Protein AF-A0AA43FIM8-F1 (afdb_monomer)

Solvent-accessible surface area (backbone atoms only — not comparable to full-atom values): 5890 Å² total; per-residue (Å²): 130,86,57,70,44,57,58,56,47,51,52,50,29,55,75,66,74,45,80,94,54,76,54,40,47,45,66,55,51,10,64,70,59,74,47,52,50,67,56,45,49,50,26,38,68,54,40,74,78,93,86,66,91,80,78,63,72,71,29,30,5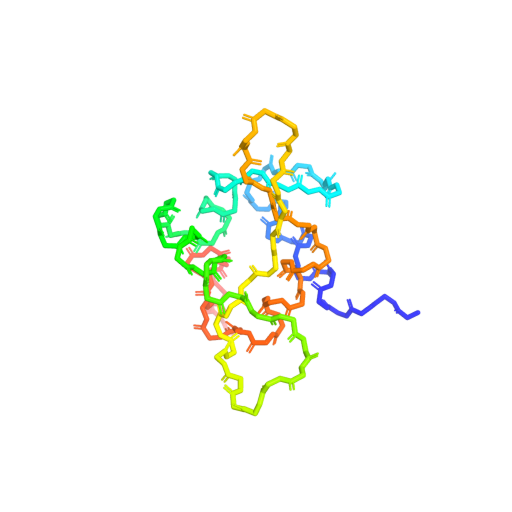5,61,49,66,46,99,85,69,49,56,29,31,39,45,66,40,51,28,51,37,45,67,70,41,60,86,70,63,52,101,76,59,84,85,76,88,126

Foldseek 3Di:
DPPVLLVVLVVLCVLLVHDDDQKDFLVSVCSSLVHDSVLSVVLQVQDDPPDDPDDPLSHFHWDADPVRTIIGGPVSSSVSCVSPVVSPDPPDPPPPD

Mean predicted aligned error: 9.03 Å

Structure (mmCIF, N/CA/C/O backbone):
data_AF-A0AA43FIM8-F1
#
_entry.id   AF-A0AA43FIM8-F1
#
loop_
_atom_site.group_PDB
_atom_site.id
_atom_site.type_symbol
_atom_site.label_atom_id
_atom_site.label_alt_id
_atom_site.label_comp_id
_atom_site.label_asym_id
_atom_site.label_entity_id
_atom_site.label_seq_id
_atom_site.pdbx_PDB_ins_code
_atom_site.Cartn_x
_atom_site.Cartn_y
_atom_site.Cartn_z
_atom_site.occupancy
_atom_site.B_iso_or_equiv
_atom_site.auth_seq_id
_atom_site.auth_comp_id
_atom_site.auth_asym_id
_atom_site.auth_atom_id
_atom_site.pdbx_PDB_model_num
ATOM 1 N N . MET A 1 1 ? 5.215 16.121 -15.648 1.00 42.03 1 MET A N 1
ATOM 2 C CA . MET A 1 1 ? 4.222 15.171 -16.186 1.00 42.03 1 MET A CA 1
ATOM 3 C C . MET A 1 1 ? 3.775 14.298 -15.030 1.00 42.03 1 MET A C 1
ATOM 5 O O . MET A 1 1 ? 4.471 13.354 -14.689 1.00 42.03 1 MET A O 1
ATOM 9 N N . GLU A 1 2 ? 2.700 14.680 -14.343 1.00 42.84 2 GLU A N 1
ATOM 10 C CA . GLU A 1 2 ? 2.114 13.835 -13.298 1.00 42.84 2 GLU A CA 1
ATOM 11 C C . GLU A 1 2 ? 1.479 12.625 -13.984 1.00 42.84 2 GLU A C 1
ATOM 13 O O . GLU A 1 2 ? 0.489 12.736 -14.703 1.00 42.84 2 GLU A O 1
ATOM 18 N N . THR A 1 3 ? 2.139 11.477 -13.852 1.00 54.00 3 THR A N 1
ATOM 19 C CA . THR A 1 3 ? 1.728 10.186 -14.404 1.00 54.00 3 THR A CA 1
ATOM 20 C C . THR A 1 3 ? 0.281 9.905 -14.008 1.00 54.00 3 THR A C 1
ATOM 22 O O . THR A 1 3 ? -0.034 9.909 -12.817 1.00 54.00 3 THR A O 1
ATOM 25 N N . GLY A 1 4 ? -0.597 9.638 -14.983 1.00 60.53 4 GLY A N 1
ATOM 26 C CA . GLY A 1 4 ? -2.044 9.440 -14.777 1.00 60.53 4 GLY A CA 1
ATOM 27 C C . GLY A 1 4 ? -2.418 8.439 -13.671 1.00 60.53 4 GLY A C 1
ATOM 28 O O . GLY A 1 4 ? -3.483 8.555 -13.067 1.00 60.53 4 GLY A O 1
ATOM 29 N N . ASN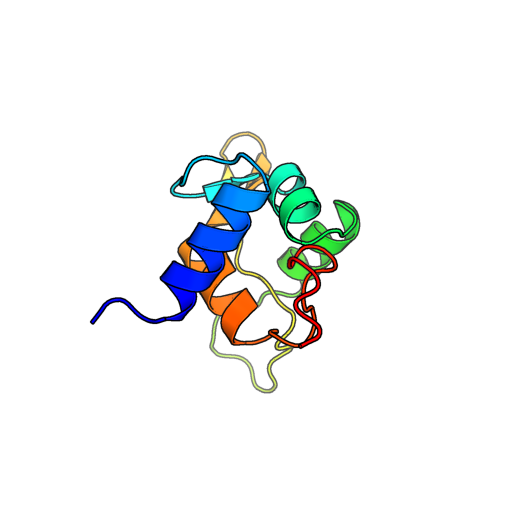 A 1 5 ? -1.501 7.532 -13.327 1.00 65.38 5 ASN A N 1
ATOM 30 C CA . ASN A 1 5 ? -1.614 6.566 -12.232 1.00 65.38 5 ASN A CA 1
ATOM 31 C C . ASN A 1 5 ? -1.762 7.232 -10.851 1.00 65.38 5 ASN A C 1
ATOM 33 O O . ASN A 1 5 ? -2.534 6.759 -10.019 1.00 65.38 5 ASN A O 1
ATOM 37 N N . ASN A 1 6 ? -1.078 8.359 -10.610 1.00 70.12 6 ASN A N 1
ATOM 38 C CA . ASN A 1 6 ? -1.207 9.101 -9.351 1.00 70.12 6 ASN A CA 1
ATOM 39 C C . ASN A 1 6 ? -2.610 9.698 -9.198 1.00 70.12 6 ASN A C 1
ATOM 41 O O . ASN A 1 6 ? -3.194 9.615 -8.122 1.00 70.12 6 ASN A O 1
ATOM 45 N N . ARG A 1 7 ? -3.190 10.205 -10.292 1.00 73.62 7 ARG A N 1
ATOM 46 C CA . ARG A 1 7 ? -4.526 10.811 -10.287 1.00 73.62 7 ARG A CA 1
ATOM 47 C C . ARG A 1 7 ? -5.632 9.783 -10.031 1.00 73.62 7 ARG A C 1
ATOM 49 O O . ARG A 1 7 ? -6.594 10.088 -9.331 1.00 73.62 7 ARG A O 1
ATOM 56 N N . HIS A 1 8 ? -5.510 8.567 -10.572 1.00 73.69 8 HIS A N 1
ATOM 57 C CA . HIS A 1 8 ? -6.463 7.486 -10.288 1.00 73.69 8 HIS A CA 1
ATOM 58 C C . HIS A 1 8 ? -6.419 7.082 -8.810 1.00 73.69 8 HIS A C 1
ATOM 60 O O . HIS A 1 8 ? -7.456 7.018 -8.149 1.00 73.69 8 HIS A O 1
ATOM 66 N N . LEU A 1 9 ? -5.212 6.913 -8.265 1.00 77.12 9 LEU A N 1
ATOM 67 C CA . LEU A 1 9 ? -5.041 6.595 -6.856 1.00 77.12 9 LEU A CA 1
ATOM 68 C C . LEU A 1 9 ? -5.583 7.704 -5.939 1.00 77.12 9 LEU A C 1
ATOM 70 O O . LEU A 1 9 ? -6.218 7.418 -4.928 1.00 77.12 9 LEU A O 1
ATOM 74 N N . GLU A 1 10 ? -5.379 8.972 -6.291 1.00 81.06 10 GLU A N 1
ATOM 75 C CA . GLU A 1 10 ? -5.927 10.098 -5.528 1.00 81.06 10 GLU A CA 1
ATOM 76 C C . GLU A 1 10 ? -7.458 10.091 -5.492 1.00 81.06 10 GLU A C 1
ATOM 78 O O . GLU A 1 10 ? -8.038 10.331 -4.432 1.00 81.06 10 GLU A O 1
ATOM 83 N N . ARG A 1 11 ? -8.121 9.731 -6.601 1.00 79.75 11 ARG A N 1
ATOM 84 C CA . ARG A 1 11 ? -9.583 9.551 -6.631 1.00 79.75 11 ARG A CA 1
ATOM 85 C C . ARG A 1 11 ? -10.036 8.405 -5.729 1.00 79.75 11 ARG A C 1
ATOM 87 O O . ARG A 1 11 ? -10.997 8.579 -4.986 1.00 79.75 11 ARG A O 1
ATOM 94 N N . MET A 1 12 ? -9.338 7.268 -5.750 1.00 77.94 12 MET A N 1
ATOM 95 C CA . MET A 1 12 ? -9.649 6.137 -4.867 1.00 77.94 12 MET A CA 1
ATOM 96 C C . MET A 1 12 ? -9.490 6.509 -3.388 1.00 77.94 12 MET A C 1
ATOM 98 O O . MET A 1 12 ? -10.342 6.182 -2.566 1.00 77.94 12 MET A O 1
ATOM 102 N N . LEU A 1 13 ? -8.411 7.219 -3.039 1.00 82.81 13 LEU A N 1
ATOM 103 C CA . LEU A 1 13 ? -8.169 7.681 -1.672 1.00 82.81 13 LEU A CA 1
ATOM 104 C C . LEU A 1 13 ? -9.266 8.644 -1.211 1.00 82.81 13 LEU A C 1
ATOM 106 O O . LEU A 1 13 ? -9.780 8.483 -0.105 1.00 82.81 13 LEU A O 1
ATOM 110 N N . ALA A 1 14 ? -9.667 9.589 -2.067 1.00 81.62 14 ALA A N 1
ATOM 111 C CA . ALA A 1 14 ? -10.768 10.504 -1.785 1.00 81.62 14 ALA A CA 1
ATOM 112 C C . ALA A 1 14 ? -12.097 9.756 -1.575 1.00 81.62 14 ALA A C 1
ATOM 114 O O . ALA A 1 14 ? -12.775 10.005 -0.579 1.00 81.62 14 ALA A O 1
ATOM 115 N N . ALA A 1 15 ? -12.430 8.791 -2.442 1.00 78.69 15 ALA A N 1
ATOM 116 C CA . ALA A 1 15 ? -13.632 7.960 -2.312 1.00 78.69 15 ALA A CA 1
ATOM 117 C C . ALA A 1 15 ? -13.633 7.118 -1.023 1.00 78.69 15 ALA A C 1
ATOM 119 O O . ALA A 1 15 ? -14.666 6.951 -0.379 1.00 78.69 15 ALA A O 1
ATOM 120 N N . ALA A 1 16 ? -12.46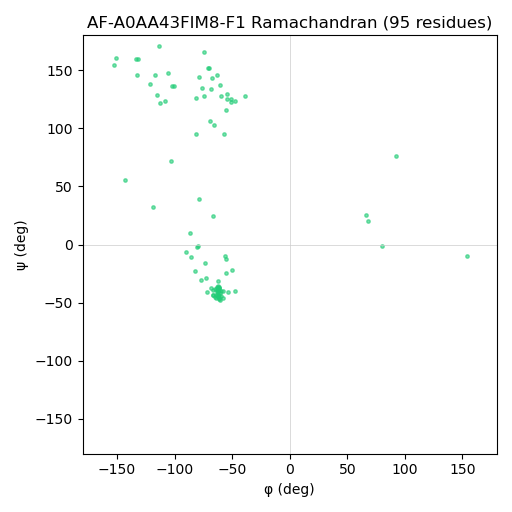3 6.638 -0.594 1.00 75.56 16 ALA A N 1
ATOM 121 C CA . ALA A 1 16 ? -12.301 5.895 0.651 1.00 75.56 16 ALA A CA 1
ATOM 122 C C . ALA A 1 16 ? -12.233 6.787 1.911 1.00 75.56 16 ALA A C 1
ATOM 124 O O . ALA A 1 16 ? -12.092 6.256 3.019 1.00 75.56 16 ALA A O 1
ATOM 125 N N . GLY A 1 17 ? -12.296 8.119 1.767 1.00 79.69 17 GLY A N 1
ATOM 126 C CA . GLY A 1 17 ? -12.144 9.080 2.866 1.00 79.69 17 GLY A CA 1
ATOM 127 C C . GLY A 1 17 ? -10.739 9.094 3.480 1.00 79.69 17 GLY A C 1
ATOM 128 O O . GLY A 1 17 ? -10.570 9.418 4.656 1.00 79.69 17 GLY A O 1
ATOM 129 N N . MET A 1 18 ? -9.720 8.693 2.717 1.00 79.50 18 MET A N 1
ATOM 130 C CA . MET A 1 18 ? -8.337 8.574 3.171 1.00 79.50 18 MET A CA 1
ATOM 131 C C . MET A 1 18 ? -7.484 9.750 2.691 1.00 79.50 18 MET A C 1
ATOM 133 O O . MET A 1 18 ? -7.515 10.142 1.529 1.00 79.50 18 MET A O 1
ATOM 137 N N . GLN A 1 19 ? -6.647 10.279 3.584 1.00 81.88 19 GLN A N 1
ATOM 138 C CA . 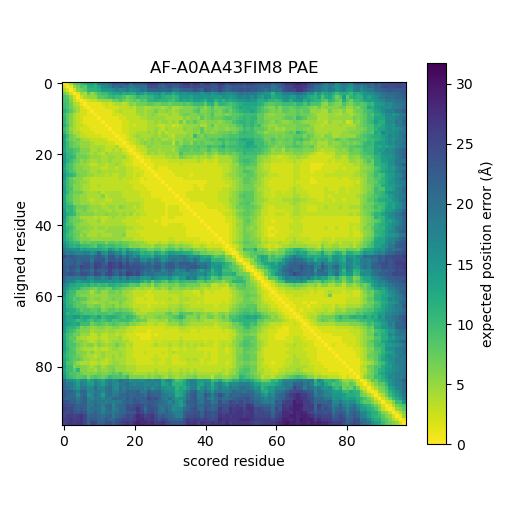GLN A 1 19 ? -5.648 11.286 3.221 1.00 81.88 19 GLN A CA 1
ATOM 139 C C . GLN A 1 19 ? -4.430 10.629 2.561 1.00 81.88 19 GLN A C 1
ATOM 141 O O . GLN A 1 19 ? -4.000 9.546 2.973 1.00 81.88 19 GLN A O 1
ATOM 146 N N . LYS A 1 20 ? -3.828 11.312 1.579 1.00 78.94 20 LYS A N 1
ATOM 147 C CA . LYS A 1 20 ? -2.580 10.881 0.936 1.00 78.94 20 LYS A CA 1
ATOM 148 C C . LYS A 1 20 ? -1.463 10.780 1.977 1.00 78.94 20 LYS A C 1
ATOM 150 O O . LYS A 1 20 ? -1.213 11.711 2.739 1.00 78.9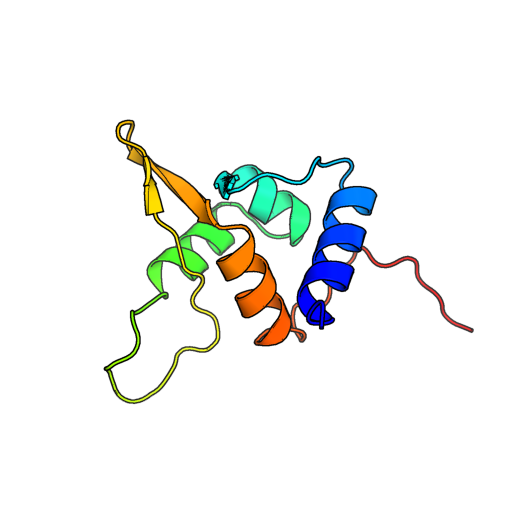4 20 LYS A O 1
ATOM 155 N N . ARG A 1 21 ? -0.787 9.632 2.016 1.00 85.88 21 ARG A N 1
ATOM 156 C CA . ARG A 1 21 ? 0.356 9.356 2.899 1.00 85.88 21 ARG A CA 1
ATOM 157 C C . ARG A 1 21 ? 1.473 8.710 2.098 1.00 85.88 21 ARG A C 1
ATOM 159 O O . ARG A 1 21 ? 1.215 8.121 1.058 1.00 85.88 21 ARG A O 1
ATOM 166 N N . ALA A 1 22 ? 2.700 8.770 2.613 1.00 85.06 22 ALA A N 1
ATOM 167 C CA . ALA A 1 22 ? 3.848 8.104 1.994 1.00 85.06 22 ALA A CA 1
ATOM 168 C C . ALA A 1 22 ? 3.692 6.571 1.945 1.00 85.06 22 ALA A C 1
ATOM 170 O O . ALA A 1 22 ? 4.181 5.919 1.027 1.00 85.06 22 ALA A O 1
ATOM 171 N N . SER A 1 23 ? 3.001 5.989 2.930 1.00 90.50 23 SER A N 1
ATOM 172 C CA . SER A 1 23 ? 2.696 4.559 2.978 1.00 90.50 23 SER A CA 1
ATOM 173 C C . SER A 1 23 ? 1.412 4.271 3.752 1.00 90.50 23 SER A C 1
ATOM 175 O O . SER A 1 23 ? 1.022 5.021 4.655 1.00 90.50 23 SER A O 1
ATOM 177 N N . PHE A 1 24 ? 0.777 3.151 3.421 1.00 90.56 24 PHE A N 1
ATOM 178 C CA . PHE A 1 24 ? -0.457 2.677 4.035 1.00 90.56 24 PHE A CA 1
ATOM 179 C C . PHE A 1 24 ? -0.237 1.336 4.733 1.00 90.56 24 PHE A C 1
ATOM 181 O O . PHE A 1 24 ? 0.557 0.503 4.303 1.00 90.56 24 PHE A O 1
ATOM 188 N N . ALA A 1 25 ? -0.940 1.125 5.846 1.00 91.75 25 ALA A N 1
ATOM 189 C CA . ALA A 1 25 ? -1.004 -0.188 6.477 1.00 91.75 25 ALA A CA 1
ATOM 190 C C . ALA A 1 25 ? -1.828 -1.145 5.607 1.00 91.75 25 ALA A C 1
ATOM 192 O O . ALA A 1 25 ? -2.780 -0.714 4.957 1.00 91.75 25 ALA A O 1
ATOM 193 N N . VAL A 1 26 ? -1.532 -2.443 5.686 1.00 91.56 26 VAL A N 1
ATOM 194 C CA . VAL A 1 26 ? -2.261 -3.510 4.971 1.00 91.56 26 VAL A CA 1
ATOM 195 C C . VAL A 1 26 ? -3.783 -3.382 5.112 1.00 91.56 26 VAL A C 1
ATOM 197 O O . VAL A 1 26 ? -4.503 -3.555 4.140 1.00 91.56 26 VAL A O 1
ATOM 200 N N . GLY A 1 27 ? -4.289 -3.025 6.298 1.00 89.88 27 GLY A N 1
ATOM 201 C CA . GLY A 1 27 ? -5.727 -2.825 6.519 1.00 89.88 27 GLY A CA 1
ATOM 202 C C . GLY A 1 27 ? -6.341 -1.679 5.707 1.00 89.88 27 GLY A C 1
ATOM 203 O O . GLY A 1 27 ? -7.461 -1.812 5.225 1.00 89.88 27 GLY A O 1
ATOM 204 N N . HIS A 1 28 ? -5.609 -0.579 5.515 1.00 89.81 28 HIS A N 1
ATOM 205 C CA . HIS A 1 28 ? -6.070 0.526 4.671 1.00 89.81 28 HIS A CA 1
ATOM 206 C C . HIS A 1 28 ? -6.038 0.147 3.194 1.00 89.81 28 HIS A C 1
ATOM 208 O O . HIS A 1 28 ? -6.988 0.440 2.482 1.00 89.81 28 HIS A O 1
ATOM 214 N N . VAL A 1 29 ? -4.989 -0.554 2.759 1.00 88.69 29 VAL A N 1
ATOM 215 C CA . VAL A 1 29 ? -4.879 -1.051 1.380 1.00 88.69 29 VAL A CA 1
ATOM 216 C C . VAL A 1 29 ? -6.005 -2.038 1.074 1.00 88.69 29 VAL A C 1
ATOM 218 O O . VAL A 1 29 ? -6.666 -1.916 0.054 1.00 88.69 29 VAL A O 1
ATOM 221 N N . ALA A 1 30 ? -6.293 -2.957 1.996 1.00 88.50 30 ALA A N 1
ATOM 222 C CA . ALA A 1 30 ? -7.386 -3.917 1.873 1.00 88.50 30 ALA A CA 1
ATOM 223 C C . ALA A 1 30 ? -8.740 -3.216 1.694 1.00 88.50 30 ALA A C 1
ATOM 225 O O . ALA A 1 30 ? -9.487 -3.540 0.776 1.00 88.50 30 ALA A O 1
ATOM 226 N N . ARG A 1 31 ? -9.014 -2.191 2.513 1.00 86.31 31 ARG A N 1
ATOM 227 C CA . ARG A 1 31 ? -10.221 -1.364 2.388 1.00 86.31 31 ARG A CA 1
ATOM 228 C C . ARG A 1 31 ? -10.274 -0.603 1.063 1.00 86.31 31 ARG A C 1
ATOM 230 O O . ARG A 1 31 ? -11.344 -0.515 0.480 1.00 86.31 31 ARG A O 1
ATOM 237 N N . LEU A 1 32 ? -9.148 -0.056 0.611 1.00 85.00 32 LEU A N 1
ATOM 238 C 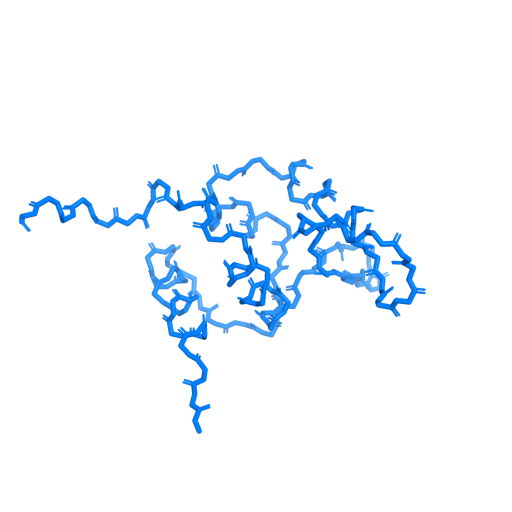CA . LEU A 1 32 ? -9.065 0.693 -0.642 1.00 85.00 32 LEU A CA 1
ATOM 239 C C . LEU A 1 32 ? -9.336 -0.199 -1.862 1.00 85.00 32 LEU A C 1
ATOM 241 O O . LEU A 1 32 ? -9.967 0.241 -2.812 1.00 85.00 32 LEU A O 1
ATOM 245 N N . LEU A 1 33 ? -8.856 -1.442 -1.824 1.00 83.19 33 LEU A N 1
ATOM 246 C CA . LEU A 1 33 ? -8.992 -2.414 -2.908 1.00 83.19 33 LEU A CA 1
ATOM 247 C C . LEU A 1 33 ? -10.263 -3.274 -2.810 1.00 83.19 33 LEU A C 1
ATOM 249 O O . LEU A 1 33 ? -10.505 -4.079 -3.700 1.00 83.19 33 LEU A O 1
ATOM 253 N N . GLY A 1 34 ? -11.040 -3.163 -1.728 1.00 84.50 34 GLY A N 1
ATOM 254 C CA . GLY A 1 34 ? -12.217 -4.011 -1.500 1.00 84.50 34 GLY A CA 1
ATOM 255 C C . GLY A 1 34 ? -11.896 -5.489 -1.233 1.00 84.50 34 GLY A C 1
ATOM 256 O O . GLY A 1 34 ? -12.761 -6.341 -1.386 1.00 84.50 34 GLY A O 1
ATOM 257 N N . VAL A 1 35 ? -10.667 -5.821 -0.820 1.00 86.00 35 VAL A N 1
ATOM 258 C CA . VAL A 1 35 ? -10.231 -7.209 -0.572 1.00 86.00 35 VAL A CA 1
ATOM 259 C C . VAL A 1 35 ? -9.936 -7.470 0.905 1.00 86.00 35 VAL A C 1
ATOM 261 O O . VAL A 1 35 ? -9.858 -6.565 1.735 1.00 86.00 35 VAL A O 1
ATOM 264 N N . SER A 1 36 ? -9.716 -8.737 1.256 1.00 88.38 36 SER A N 1
ATOM 265 C CA . SER A 1 36 ? -9.313 -9.119 2.611 1.00 88.38 36 SER A CA 1
ATOM 266 C C . SER A 1 36 ? -7.870 -8.707 2.928 1.00 88.38 36 SER A C 1
ATOM 268 O O . SER A 1 36 ? -6.991 -8.706 2.067 1.00 88.38 36 SER A O 1
ATOM 270 N N . ARG A 1 37 ? -7.576 -8.454 4.213 1.00 89.88 37 ARG A N 1
ATOM 271 C CA . ARG A 1 37 ? -6.198 -8.203 4.693 1.00 89.88 37 ARG A CA 1
ATOM 272 C C . ARG A 1 37 ? -5.229 -9.320 4.295 1.00 89.88 37 ARG A C 1
ATOM 274 O O . ARG A 1 37 ? -4.109 -9.025 3.900 1.00 89.88 37 ARG A O 1
ATOM 281 N N . GLY A 1 38 ? -5.672 -10.577 4.379 1.00 91.38 38 GLY A N 1
ATOM 282 C CA . GLY A 1 38 ? -4.882 -11.740 3.963 1.00 91.38 38 GLY A CA 1
ATOM 283 C C . GLY A 1 38 ? -4.521 -11.711 2.476 1.00 91.38 38 GLY A C 1
ATOM 284 O O . GLY A 1 38 ? -3.385 -12.013 2.134 1.00 91.38 38 GLY A O 1
ATOM 285 N N . THR A 1 39 ? -5.431 -11.248 1.613 1.00 89.50 39 THR A N 1
ATOM 286 C CA . THR A 1 39 ? -5.167 -11.059 0.179 1.00 89.50 39 THR A CA 1
ATOM 287 C C . THR A 1 39 ? -4.051 -10.048 -0.041 1.00 89.50 39 THR A C 1
ATOM 289 O O . THR A 1 39 ? -3.111 -10.330 -0.769 1.00 89.50 39 THR A O 1
ATOM 292 N N . VAL A 1 40 ? -4.092 -8.900 0.641 1.00 89.50 40 VAL A N 1
ATOM 293 C CA . VAL A 1 40 ? -3.023 -7.893 0.530 1.00 89.50 40 VAL A CA 1
ATOM 294 C C . VAL A 1 40 ? -1.689 -8.430 1.042 1.00 89.50 40 VAL A C 1
ATOM 296 O O . VAL A 1 40 ? -0.662 -8.167 0.427 1.00 89.50 40 VAL A O 1
ATOM 299 N N . VAL A 1 41 ? -1.683 -9.202 2.135 1.00 90.81 41 VAL A N 1
ATOM 300 C CA . VAL A 1 41 ? -0.460 -9.870 2.611 1.00 90.81 41 VAL A CA 1
ATOM 301 C C . VAL A 1 41 ? 0.079 -10.825 1.547 1.00 90.81 41 VAL A C 1
ATOM 303 O O . VAL A 1 41 ? 1.250 -10.717 1.215 1.00 90.81 41 VAL A O 1
ATOM 306 N N 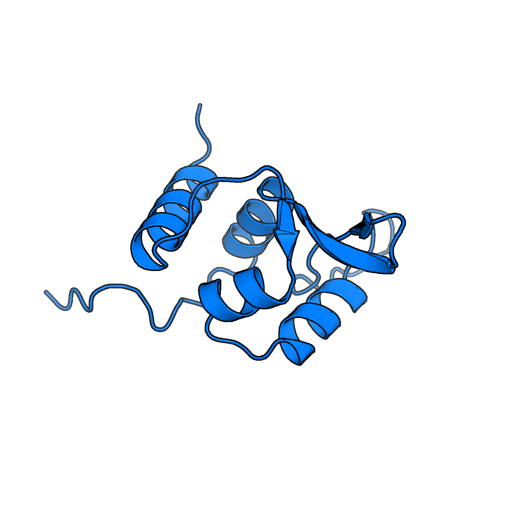. ALA A 1 42 ? -0.770 -11.664 0.949 1.00 88.75 42 ALA A N 1
ATOM 307 C CA . ALA A 1 42 ? -0.361 -12.568 -0.123 1.00 88.75 42 ALA A CA 1
ATOM 308 C C . ALA A 1 42 ? 0.210 -11.809 -1.333 1.00 88.75 42 ALA A C 1
ATOM 310 O O . ALA A 1 42 ? 1.277 -12.166 -1.816 1.00 88.75 42 ALA A O 1
ATOM 311 N N . LEU A 1 43 ? -0.431 -10.717 -1.773 1.00 88.38 43 LEU A N 1
ATOM 312 C CA . LEU A 1 43 ? 0.102 -9.847 -2.833 1.00 88.38 43 LEU A CA 1
ATOM 313 C C . LEU A 1 43 ? 1.484 -9.299 -2.462 1.00 88.38 43 LEU A C 1
ATOM 315 O O . LEU A 1 43 ? 2.372 -9.235 -3.303 1.00 88.38 43 LEU A O 1
ATOM 319 N N . CYS A 1 44 ? 1.676 -8.930 -1.198 1.00 89.06 44 CYS A N 1
ATOM 320 C CA . CYS A 1 44 ? 2.952 -8.426 -0.712 1.00 89.06 44 CYS A CA 1
ATOM 321 C C . CYS A 1 44 ? 4.042 -9.499 -0.584 1.00 89.06 44 CYS A C 1
ATOM 323 O O . CYS A 1 44 ? 5.222 -9.165 -0.634 1.00 89.06 44 CYS A O 1
ATOM 325 N N . ASP A 1 45 ? 3.667 -10.751 -0.333 1.00 87.81 45 ASP A N 1
ATOM 326 C CA . ASP A 1 45 ? 4.587 -11.889 -0.250 1.00 87.81 45 ASP A CA 1
ATOM 327 C C . ASP A 1 45 ? 4.939 -12.452 -1.637 1.00 87.81 45 ASP A C 1
ATOM 329 O O . ASP A 1 45 ? 6.006 -13.028 -1.797 1.00 87.81 45 ASP A O 1
ATOM 333 N N . MET A 1 46 ? 4.096 -12.220 -2.649 1.00 84.31 46 MET A N 1
ATOM 334 C CA . MET A 1 46 ? 4.385 -12.518 -4.061 1.00 84.31 46 MET A CA 1
ATOM 335 C C . MET A 1 46 ? 5.260 -11.455 -4.743 1.00 84.31 46 MET A C 1
ATOM 337 O O . MET A 1 46 ? 5.544 -11.569 -5.931 1.00 84.31 46 MET A O 1
ATOM 341 N N . TRP A 1 47 ? 5.631 -10.377 -4.046 1.00 84.44 47 TRP A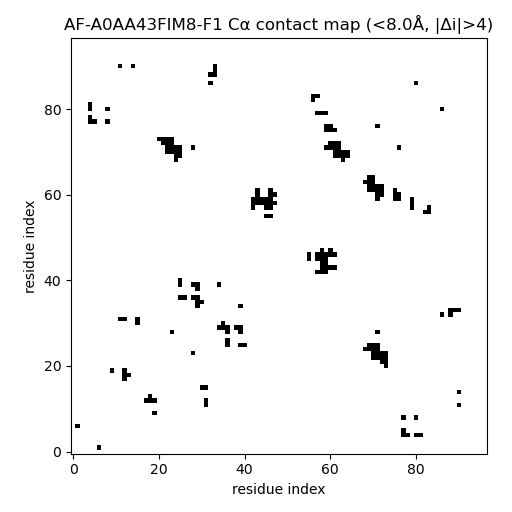 N 1
ATOM 342 C CA . TRP A 1 47 ? 6.469 -9.342 -4.641 1.00 84.44 47 TRP A CA 1
ATOM 343 C C . TRP A 1 47 ? 7.942 -9.737 -4.618 1.00 84.44 47 TRP A C 1
ATOM 345 O O . TRP A 1 47 ? 8.506 -9.987 -3.553 1.00 84.44 47 TRP A O 1
ATOM 355 N N . GLU A 1 48 ? 8.569 -9.701 -5.789 1.00 70.81 48 GLU A N 1
ATOM 356 C CA . GLU A 1 48 ? 9.995 -9.944 -5.975 1.00 70.81 48 GLU A CA 1
ATOM 357 C C . GLU A 1 48 ? 10.655 -8.716 -6.633 1.00 70.81 48 GLU A C 1
ATOM 359 O O . GLU A 1 48 ? 10.058 -8.117 -7.535 1.00 70.81 48 GLU A O 1
ATOM 364 N N . PRO A 1 49 ? 11.860 -8.303 -6.189 1.00 64.19 49 PRO A N 1
ATOM 365 C CA . PRO A 1 49 ? 12.607 -7.216 -6.819 1.00 64.19 49 PRO A CA 1
ATOM 366 C C . PRO A 1 49 ? 13.087 -7.615 -8.227 1.00 64.19 49 PRO A C 1
ATOM 368 O O . PRO A 1 49 ? 13.474 -8.760 -8.453 1.00 64.19 49 PRO A O 1
ATOM 371 N N . ASP A 1 50 ? 13.073 -6.664 -9.169 1.00 57.69 50 ASP A N 1
ATOM 372 C CA . ASP A 1 50 ? 13.439 -6.875 -10.580 1.00 57.69 50 ASP A CA 1
ATOM 373 C C . ASP A 1 50 ? 14.809 -7.575 -10.729 1.00 57.69 50 ASP A C 1
ATOM 375 O O . ASP A 1 50 ? 15.831 -7.079 -10.250 1.00 57.69 50 ASP A O 1
ATOM 379 N N . GLY A 1 51 ? 14.826 -8.728 -11.412 1.00 54.25 51 GLY A N 1
ATOM 380 C CA . GLY A 1 51 ? 16.045 -9.507 -11.671 1.00 54.25 51 GLY A CA 1
ATOM 381 C C . GLY A 1 51 ? 15.846 -11.011 -11.891 1.00 54.25 51 GLY A C 1
ATOM 382 O O . GLY A 1 51 ? 16.790 -11.679 -12.308 1.00 54.25 51 GLY A O 1
ATOM 383 N N . ILE A 1 52 ? 14.645 -11.547 -11.643 1.00 52.53 52 ILE A N 1
ATOM 384 C CA . ILE A 1 52 ? 14.321 -12.967 -11.845 1.00 52.53 52 ILE A CA 1
ATOM 385 C C . ILE A 1 52 ? 13.256 -13.101 -12.943 1.00 52.53 52 ILE A C 1
ATOM 387 O O . ILE A 1 52 ? 12.241 -12.406 -12.956 1.00 52.53 52 ILE A O 1
ATOM 391 N N . ASP A 1 53 ? 13.568 -13.959 -13.907 1.00 48.25 53 ASP A N 1
ATOM 392 C CA . ASP A 1 53 ? 12.809 -14.274 -15.115 1.00 48.25 53 ASP A CA 1
ATOM 393 C C . ASP A 1 53 ? 11.360 -14.699 -14.785 1.00 48.25 53 ASP A C 1
ATOM 395 O O . ASP A 1 53 ? 11.146 -15.625 -14.006 1.00 48.25 53 ASP A O 1
ATOM 399 N N . GLY A 1 54 ? 10.361 -14.035 -15.384 1.00 50.50 54 GLY A N 1
ATOM 400 C CA . GLY A 1 54 ? 8.946 -14.433 -15.284 1.00 50.50 54 GLY A CA 1
ATOM 401 C C . GLY A 1 54 ? 8.151 -13.770 -14.152 1.00 50.50 54 GLY A C 1
ATOM 402 O O . GLY A 1 54 ? 7.809 -14.399 -13.158 1.00 50.50 54 GLY A O 1
ATOM 403 N N . ARG A 1 55 ? 7.784 -12.497 -14.353 1.00 54.50 55 ARG A N 1
ATOM 404 C CA . ARG A 1 55 ? 6.928 -11.684 -13.467 1.00 54.50 55 ARG A CA 1
ATOM 405 C C . ARG A 1 55 ? 5.651 -12.407 -13.025 1.00 54.50 55 ARG A C 1
ATOM 407 O O . ARG A 1 55 ? 4.771 -12.643 -13.854 1.00 54.50 55 ARG A O 1
ATOM 414 N N . ASP A 1 56 ? 5.435 -12.529 -11.716 1.00 56.62 56 ASP A N 1
ATOM 415 C CA . ASP A 1 56 ? 4.069 -12.505 -11.200 1.00 56.62 56 ASP A CA 1
ATOM 416 C C . ASP A 1 56 ? 3.625 -11.041 -11.088 1.00 56.62 56 ASP A C 1
ATOM 418 O O . ASP A 1 56 ? 3.918 -10.325 -10.128 1.00 56.62 56 ASP A O 1
ATOM 422 N N . SER A 1 57 ? 2.937 -10.557 -12.125 1.00 63.84 57 SER A N 1
ATOM 423 C CA . SER A 1 57 ? 2.444 -9.175 -12.213 1.00 63.84 57 SER A CA 1
ATOM 424 C C . SER A 1 57 ? 1.562 -8.766 -11.028 1.00 63.84 57 SER A C 1
ATOM 426 O O . SER A 1 57 ? 1.313 -7.576 -10.857 1.00 63.84 57 SER A O 1
ATOM 428 N N . ARG A 1 58 ? 1.119 -9.724 -10.200 1.00 74.25 58 ARG A N 1
ATOM 429 C CA . ARG A 1 58 ? 0.226 -9.523 -9.059 1.00 74.25 58 ARG A CA 1
ATOM 430 C C . ARG A 1 58 ? 0.976 -9.138 -7.779 1.00 74.25 58 ARG A C 1
ATOM 432 O O . ARG A 1 58 ? 0.324 -8.710 -6.831 1.00 74.25 58 ARG A O 1
ATOM 439 N N . GLY A 1 59 ? 2.306 -9.233 -7.727 1.00 84.12 59 GLY A N 1
ATOM 440 C CA . GLY A 1 59 ? 3.095 -8.874 -6.542 1.00 84.12 59 GLY A CA 1
ATOM 441 C C . GLY A 1 59 ? 3.099 -7.368 -6.233 1.00 84.12 59 GLY A C 1
ATOM 442 O O . GLY A 1 59 ? 3.332 -6.546 -7.121 1.00 84.12 59 GLY A O 1
ATOM 443 N N . MET A 1 60 ? 2.882 -6.990 -4.969 1.00 87.38 60 MET A N 1
ATOM 444 C CA . MET A 1 60 ? 2.848 -5.599 -4.492 1.00 87.38 60 MET A CA 1
ATOM 445 C C . MET A 1 60 ? 4.019 -5.282 -3.557 1.00 87.38 60 MET A C 1
ATOM 447 O O . MET A 1 60 ? 4.155 -5.885 -2.496 1.00 87.38 60 MET A O 1
ATOM 451 N N . GLU A 1 61 ? 4.835 -4.286 -3.906 1.00 89.75 61 GLU A N 1
ATOM 452 C CA . GLU A 1 61 ? 5.979 -3.912 -3.071 1.00 89.75 61 GLU A CA 1
ATOM 453 C C . GLU A 1 61 ? 5.522 -3.464 -1.677 1.00 89.75 61 GLU A C 1
ATOM 455 O O . GLU A 1 61 ? 4.553 -2.717 -1.504 1.00 89.75 61 GLU A O 1
ATOM 460 N N . SER A 1 62 ? 6.239 -3.925 -0.657 1.00 91.56 62 SER A N 1
ATOM 461 C CA . SER A 1 62 ? 5.968 -3.572 0.729 1.00 91.56 62 SER A CA 1
ATOM 462 C C . SER A 1 62 ? 7.239 -3.603 1.565 1.00 91.56 62 SER A C 1
ATOM 464 O O . SER A 1 62 ? 8.217 -4.260 1.226 1.00 91.56 62 SER A O 1
ATOM 466 N N . PHE A 1 63 ? 7.202 -2.924 2.706 1.00 91.12 63 PHE A N 1
ATOM 467 C CA . PHE A 1 63 ? 8.268 -2.949 3.697 1.00 91.12 63 PHE A CA 1
ATOM 468 C C . PHE A 1 63 ? 7.694 -3.196 5.092 1.00 91.12 63 PHE A C 1
ATOM 470 O O . PHE A 1 63 ? 6.505 -2.984 5.353 1.00 91.12 63 PHE A O 1
ATOM 477 N N . ARG A 1 64 ? 8.542 -3.649 6.015 1.00 91.19 64 ARG A N 1
ATOM 478 C CA . ARG A 1 64 ? 8.182 -3.805 7.429 1.00 91.19 64 ARG A CA 1
ATOM 479 C C . ARG A 1 64 ? 8.734 -2.634 8.228 1.00 91.19 64 ARG A C 1
ATOM 481 O O . ARG A 1 64 ? 9.869 -2.216 8.028 1.00 91.19 64 ARG A O 1
ATOM 488 N N . THR A 1 65 ? 7.924 -2.091 9.129 1.00 89.75 65 THR A N 1
ATOM 489 C CA . THR A 1 65 ? 8.400 -1.113 10.112 1.00 89.75 65 THR A CA 1
ATOM 490 C C . THR A 1 65 ? 9.222 -1.813 11.203 1.00 89.75 65 THR A C 1
ATOM 492 O O . THR A 1 65 ? 9.113 -3.033 11.349 1.00 89.75 65 THR A O 1
ATOM 495 N N . PRO A 1 66 ? 9.987 -1.073 12.030 1.00 86.00 66 PRO A N 1
ATOM 496 C CA . PRO A 1 66 ? 10.736 -1.650 13.153 1.00 86.00 66 PRO A CA 1
ATOM 497 C C . PRO A 1 66 ? 9.874 -2.452 14.146 1.00 86.00 66 PRO A C 1
ATOM 499 O O . PRO A 1 66 ? 10.375 -3.348 14.809 1.00 86.00 66 PRO A O 1
ATOM 502 N N . GLY A 1 67 ? 8.566 -2.169 14.220 1.00 85.44 67 GLY A N 1
ATOM 503 C CA . GLY A 1 67 ? 7.591 -2.931 15.014 1.00 85.44 67 GLY A CA 1
ATOM 504 C C . GLY A 1 67 ? 6.988 -4.149 14.299 1.00 85.44 67 GLY A C 1
ATOM 505 O O . GLY A 1 67 ? 5.988 -4.689 14.756 1.00 85.44 67 GLY A O 1
ATOM 506 N N . GLY A 1 68 ? 7.517 -4.547 13.138 1.00 85.50 68 GLY A N 1
ATOM 507 C CA . GLY A 1 68 ? 7.063 -5.714 12.371 1.00 85.50 68 GLY A CA 1
ATOM 508 C C . GLY A 1 68 ? 5.804 -5.493 11.522 1.00 85.50 68 GLY A C 1
ATOM 509 O O . GLY A 1 68 ? 5.387 -6.400 10.797 1.00 85.50 68 GLY A O 1
ATOM 510 N N . HIS A 1 69 ? 5.208 -4.296 11.556 1.00 87.62 69 HIS A N 1
ATOM 511 C CA . HIS A 1 69 ? 4.010 -3.990 10.777 1.00 87.62 69 HIS A CA 1
ATOM 512 C C . HIS A 1 69 ? 4.348 -3.812 9.298 1.00 87.62 69 HIS A C 1
ATOM 514 O O . HIS A 1 69 ? 5.192 -2.991 8.937 1.00 87.62 69 HIS A O 1
ATOM 520 N N . ARG A 1 70 ? 3.639 -4.536 8.428 1.00 91.62 70 ARG A N 1
ATOM 521 C CA . ARG A 1 70 ? 3.784 -4.391 6.979 1.00 91.62 70 ARG A CA 1
ATOM 522 C C . ARG A 1 70 ? 3.082 -3.123 6.484 1.00 91.62 70 ARG A C 1
ATOM 524 O O . ARG A 1 70 ? 1.940 -2.833 6.863 1.00 91.62 70 ARG A O 1
ATOM 531 N N . ARG A 1 71 ? 3.773 -2.378 5.625 1.00 93.38 71 ARG A N 1
ATOM 532 C CA . ARG A 1 71 ? 3.291 -1.167 4.968 1.00 93.38 71 ARG A CA 1
ATOM 533 C C . ARG A 1 71 ? 3.589 -1.191 3.479 1.00 93.38 71 ARG A C 1
ATOM 535 O O . ARG A 1 71 ? 4.618 -1.702 3.056 1.00 93.38 71 ARG A O 1
ATOM 542 N N . VAL A 1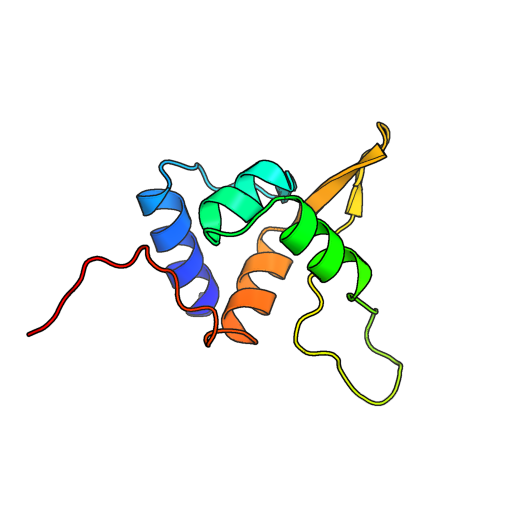 72 ? 2.680 -0.603 2.716 1.00 91.56 72 VAL A N 1
ATOM 543 C CA . VAL A 1 72 ? 2.769 -0.473 1.263 1.00 91.56 72 VAL A CA 1
ATOM 544 C C . VAL A 1 72 ? 3.056 0.994 0.934 1.00 91.56 72 VAL A C 1
ATOM 546 O O . VAL A 1 72 ? 2.297 1.862 1.384 1.00 91.56 72 VAL A O 1
ATOM 549 N N . PRO A 1 73 ? 4.142 1.308 0.210 1.00 91.62 73 PRO A N 1
ATOM 550 C CA . PRO A 1 73 ? 4.405 2.658 -0.270 1.00 91.62 73 PRO A CA 1
ATOM 551 C C . PRO A 1 73 ? 3.323 3.123 -1.250 1.00 91.62 73 PRO A C 1
ATOM 553 O O . PRO A 1 73 ? 2.809 2.350 -2.055 1.00 91.62 73 PRO A O 1
ATOM 556 N N . VAL A 1 74 ? 3.002 4.415 -1.227 1.00 87.50 74 VAL A N 1
ATOM 557 C CA . VAL A 1 74 ? 1.996 4.987 -2.138 1.00 87.50 74 VAL A CA 1
ATOM 558 C C . VAL A 1 74 ? 2.387 4.836 -3.612 1.00 87.50 74 VAL A C 1
ATOM 560 O O . VAL A 1 74 ? 1.532 4.529 -4.437 1.00 87.50 74 VAL A O 1
ATOM 563 N N . GLY A 1 75 ? 3.678 4.983 -3.932 1.00 84.81 75 GLY A N 1
ATOM 564 C CA . GLY A 1 75 ? 4.198 4.803 -5.290 1.00 84.81 75 GLY A CA 1
ATOM 565 C C . GLY A 1 75 ? 4.052 3.364 -5.780 1.00 84.81 75 GLY A C 1
ATOM 566 O O . GLY A 1 75 ? 3.532 3.144 -6.867 1.00 84.81 75 GLY A O 1
ATOM 567 N N . ALA A 1 76 ? 4.406 2.391 -4.937 1.00 85.94 76 ALA A N 1
ATOM 568 C CA . ALA A 1 76 ? 4.223 0.970 -5.218 1.00 85.94 76 ALA A CA 1
ATOM 569 C C . ALA A 1 76 ? 2.758 0.595 -5.451 1.00 85.94 76 ALA A C 1
ATOM 571 O O . ALA A 1 76 ? 2.448 -0.187 -6.343 1.00 85.94 76 ALA A O 1
ATOM 572 N N . MET A 1 77 ? 1.846 1.173 -4.669 1.00 86.06 77 MET A N 1
ATOM 573 C CA . MET A 1 77 ? 0.415 0.949 -4.847 1.00 86.06 77 MET A CA 1
ATOM 574 C C . MET A 1 77 ? -0.089 1.542 -6.169 1.00 86.06 77 MET A C 1
ATOM 576 O O . MET A 1 77 ? -0.838 0.877 -6.878 1.00 86.06 77 MET A O 1
ATOM 580 N N . ALA A 1 78 ? 0.337 2.758 -6.530 1.00 82.50 78 ALA A N 1
ATOM 581 C CA . ALA A 1 78 ? -0.014 3.378 -7.810 1.00 82.50 78 ALA A CA 1
ATOM 582 C C . ALA A 1 78 ? 0.523 2.575 -9.005 1.00 82.50 78 ALA A C 1
ATOM 584 O O . ALA A 1 78 ? -0.179 2.385 -9.997 1.00 82.50 78 ALA A O 1
ATOM 585 N N . ASP A 1 79 ? 1.758 2.094 -8.899 1.00 82.69 79 ASP A N 1
ATOM 586 C CA . ASP A 1 79 ? 2.400 1.273 -9.918 1.00 82.69 79 ASP A CA 1
ATOM 587 C C . ASP A 1 79 ? 1.721 -0.102 -10.055 1.00 82.69 79 ASP A C 1
ATOM 589 O O . ASP A 1 79 ? 1.410 -0.543 -11.161 1.00 82.69 79 ASP A O 1
ATOM 593 N N . TRP A 1 80 ? 1.389 -0.746 -8.933 1.00 84.38 80 TRP A N 1
ATOM 594 C CA . TRP A 1 80 ? 0.640 -2.000 -8.927 1.00 84.38 80 TRP A CA 1
ATOM 595 C C . TRP A 1 80 ? -0.750 -1.843 -9.547 1.00 84.38 80 TRP A C 1
ATOM 597 O O . TRP A 1 80 ? -1.135 -2.674 -10.366 1.00 84.38 80 TRP A O 1
ATOM 607 N N . LEU A 1 81 ? -1.481 -0.774 -9.208 1.00 80.94 81 LEU A N 1
ATOM 608 C CA . LEU A 1 81 ? -2.794 -0.466 -9.788 1.00 80.94 81 LEU A CA 1
ATOM 609 C C . LEU A 1 81 ? -2.706 -0.269 -11.303 1.00 80.94 81 LEU A C 1
ATOM 611 O O . LEU A 1 81 ? -3.538 -0.789 -12.041 1.00 80.94 81 LEU A O 1
ATOM 615 N N . ALA A 1 82 ? -1.670 0.426 -11.775 1.00 78.12 82 ALA A N 1
ATOM 616 C CA . ALA A 1 82 ? -1.440 0.620 -13.202 1.00 78.12 82 ALA A CA 1
ATOM 617 C C . ALA A 1 82 ? -1.175 -0.703 -13.937 1.00 78.12 82 ALA A C 1
ATOM 619 O O . ALA A 1 82 ? -1.646 -0.892 -15.057 1.00 78.12 82 ALA A O 1
ATOM 620 N N . ARG A 1 83 ? -0.449 -1.629 -13.298 1.00 78.56 83 ARG A N 1
ATOM 621 C CA . ARG A 1 83 ? -0.148 -2.964 -13.840 1.00 78.56 83 ARG A CA 1
ATOM 622 C C . ARG A 1 83 ? -1.324 -3.940 -13.747 1.00 78.56 83 ARG A C 1
ATOM 624 O O . ARG A 1 83 ? -1.448 -4.814 -14.599 1.00 78.56 83 ARG A O 1
ATOM 631 N N . ASN A 1 84 ? -2.178 -3.799 -12.734 1.00 76.88 84 ASN A N 1
ATOM 632 C CA . ASN A 1 84 ? -3.231 -4.757 -12.377 1.00 76.88 84 ASN A CA 1
ATOM 633 C C . ASN A 1 84 ? -4.638 -4.156 -12.475 1.00 76.88 84 ASN A C 1
ATOM 635 O O . ASN A 1 84 ? -5.533 -4.559 -11.736 1.00 76.88 84 ASN A O 1
ATOM 639 N N . ASN A 1 85 ? -4.850 -3.225 -13.412 1.00 65.06 85 ASN A N 1
ATOM 640 C CA . ASN A 1 85 ? -6.102 -2.479 -13.605 1.00 65.06 85 ASN A CA 1
ATOM 641 C C . ASN A 1 85 ? -7.359 -3.361 -13.824 1.00 65.06 85 ASN A C 1
ATOM 643 O O . ASN A 1 85 ? -8.480 -2.862 -13.793 1.00 65.06 85 ASN A O 1
ATOM 647 N N . SER A 1 86 ? -7.195 -4.675 -14.016 1.00 56.00 86 SER A N 1
ATOM 648 C CA . SER A 1 86 ? -8.279 -5.668 -14.025 1.00 56.00 86 SER A CA 1
ATOM 649 C C . SER A 1 86 ? -8.863 -5.980 -12.638 1.00 56.00 86 SER A C 1
ATOM 651 O O . SER A 1 86 ? -9.969 -6.504 -12.569 1.00 56.00 86 SER A O 1
ATOM 653 N N . TYR A 1 87 ? -8.197 -5.618 -11.532 1.00 51.66 87 TYR A N 1
ATOM 654 C CA . TYR A 1 87 ? -8.781 -5.594 -10.174 1.00 51.66 87 TYR A CA 1
ATOM 655 C C . TYR A 1 87 ? -9.633 -4.333 -9.964 1.00 51.66 87 TYR A C 1
ATOM 657 O O . TYR A 1 87 ? -9.570 -3.677 -8.922 1.00 51.66 87 TYR A O 1
ATOM 665 N N . ARG A 1 88 ? -10.372 -3.946 -11.008 1.00 51.50 88 ARG A N 1
ATOM 666 C CA . ARG A 1 88 ? -11.181 -2.736 -11.052 1.00 51.50 88 ARG A CA 1
ATOM 667 C C . ARG A 1 88 ? -12.134 -2.756 -9.862 1.00 51.50 88 ARG A C 1
ATOM 669 O O . ARG A 1 88 ? -12.982 -3.632 -9.742 1.00 51.50 88 ARG A O 1
ATOM 676 N N . LEU A 1 89 ? -11.911 -1.779 -8.992 1.00 51.22 89 LEU A N 1
ATOM 677 C CA . LEU A 1 89 ? -12.689 -1.472 -7.811 1.00 51.22 89 LEU A CA 1
ATOM 678 C C . LEU A 1 89 ? -14.187 -1.649 -8.047 1.00 51.22 89 LEU A C 1
ATOM 680 O O . LEU A 1 89 ? -14.766 -0.942 -8.869 1.00 51.22 89 LEU A O 1
ATOM 684 N N . GLU A 1 90 ? -14.829 -2.420 -7.177 1.00 50.22 90 GLU A N 1
ATOM 685 C CA . GLU A 1 90 ? -16.262 -2.313 -6.862 1.00 50.22 90 GLU A CA 1
ATOM 686 C C . GLU A 1 90 ? -16.611 -0.980 -6.144 1.00 50.22 90 GLU A C 1
ATOM 688 O O . GLU A 1 90 ? -17.568 -0.880 -5.389 1.00 50.22 90 GLU A O 1
ATOM 693 N N . TYR A 1 91 ? -15.797 0.060 -6.347 1.00 47.22 91 TYR A N 1
ATOM 694 C CA . TYR A 1 91 ? -15.922 1.416 -5.813 1.00 47.22 91 TYR A CA 1
ATOM 695 C C . TYR A 1 91 ? -15.455 2.424 -6.881 1.00 47.22 91 TYR A C 1
ATOM 697 O O . TYR A 1 91 ? -14.546 3.230 -6.680 1.00 47.22 91 TYR A O 1
ATOM 705 N N . GLY A 1 92 ? -16.060 2.356 -8.063 1.00 38.56 92 GLY A N 1
ATOM 706 C CA . GLY A 1 92 ? -16.286 3.539 -8.894 1.00 38.56 92 GLY A CA 1
ATOM 707 C C . GLY A 1 92 ? -17.770 3.890 -8.799 1.00 38.56 92 GLY A C 1
ATOM 708 O O . GLY A 1 92 ? -18.559 2.960 -8.627 1.00 38.56 92 GLY A O 1
ATOM 709 N N . PRO A 1 93 ? -18.187 5.171 -8.866 1.00 39.09 93 PRO A N 1
ATOM 710 C CA . PRO A 1 93 ? -19.580 5.431 -9.186 1.00 39.09 93 PRO A CA 1
ATOM 711 C C . PRO A 1 93 ? -19.875 4.695 -10.492 1.00 39.09 93 PRO A C 1
ATOM 713 O O . PRO A 1 93 ? -19.093 4.761 -11.445 1.00 39.09 93 PRO A O 1
ATOM 716 N N . ASP A 1 94 ? -20.949 3.926 -10.460 1.00 45.19 94 ASP A N 1
ATOM 717 C CA . ASP A 1 94 ? -21.601 3.397 -11.638 1.00 45.19 94 ASP A CA 1
ATOM 718 C C . ASP A 1 94 ? -21.972 4.610 -12.507 1.00 45.19 94 ASP A C 1
ATOM 720 O O . ASP A 1 94 ? -22.925 5.327 -12.222 1.00 45.19 94 ASP A O 1
ATOM 724 N N . GLU A 1 95 ? -21.119 4.947 -13.470 1.00 46.78 95 GLU A N 1
ATOM 725 C CA . GLU A 1 95 ? -21.498 5.794 -14.598 1.00 46.78 95 GLU A CA 1
ATOM 726 C C . GLU A 1 95 ? -21.670 4.841 -15.783 1.00 46.78 95 GLU A C 1
ATOM 728 O O . GLU A 1 95 ? -20.810 4.727 -16.659 1.00 46.78 95 GLU A O 1
ATOM 733 N N . GLU A 1 96 ? -22.758 4.069 -15.725 1.00 47.81 96 GLU A N 1
ATOM 734 C CA . GLU A 1 96 ? -23.532 3.744 -16.918 1.00 47.81 96 GLU A CA 1
ATOM 735 C C . GLU A 1 96 ? -24.151 5.052 -17.437 1.00 47.81 96 GLU A C 1
ATOM 737 O O . GLU A 1 96 ? -25.125 5.542 -16.869 1.00 47.81 96 GLU A O 1
ATOM 742 N N . GLU A 1 97 ? -23.577 5.623 -18.499 1.00 39.53 97 GLU A N 1
ATOM 743 C CA . GLU A 1 97 ? -24.327 6.372 -19.523 1.00 39.53 97 GLU A CA 1
ATOM 744 C C . GLU A 1 97 ? -23.592 6.359 -20.872 1.00 39.53 97 GLU A C 1
ATOM 746 O O . GLU A 1 97 ? -22.376 6.673 -20.906 1.00 39.53 97 GLU A O 1
#

Secondary structure (DSSP, 8-state):
---HHHHHHHHHHHHTTPPP-SEEEHHHHHHHHTS-HHHHHHHHHS---S-SSS--TT----EE-TTS-EEEEHHHHHHHHHH-TTS--S-S-----

Sequence (97 aa):
METGNNRHLERMLAAAGMQKRASFAVGHVARLLGVSRGTVVALCDMWEPDGIDGRDSRGMESFRTPGGHRRVPVGAMADWLARNNSYRLEYGPDEEE

Radius of gyration: 13.68 Å; Cα contacts (8 Å, |Δi|>4): 107; chains: 1; bounding box: 40×30×34 Å

Nearest PDB structures (foldseek):
  4wpx-assembly1_A  TM=4.858E-01  e=2.170E-01  Thermochaetoides thermophila
  7y3h-assembly1_A  TM=5.028E-01  e=5.124E-01  Apiospora montagnei NRRL 25634
  4u4w-assembly2_B  TM=2.899E-01  e=5.280E+00  Escherichia coli str. K-12 substr. MG1655
  4u4w-assembly1_A  TM=2.314E-01  e=6.347E+00  Escherichia coli str. K-12 substr. MG1655

pLDDT: mean 75.66, std 16.13, range [38.56, 93.38]